Protein AF-A0A3N5FIL1-F1 (afdb_monomer)

Foldseek 3Di:
DPDDPVVVVCVVAPQFPDDPDPDPWDFQDGALFKDWWAFQDDDPFWTFTPRRDPGTAIEGNVQEPDDDDHGHIAIWHWHAQPVVRDIHTHRPQPVFWDPDQPPDDPPDDFDWDFGDQDPVGTDIDGSSTHGDDDHD

Sequence (136 aa):
MQVDEKDRKLLKHPPFAGEIVAITLEPKAAVGEFAYLQVKDVASFSAFLDWGFEKDLLVPSSQQQDRMKIGKSYVVKVCLDELTGRVYGTNRITHNCDKNPKDLSEGEKVDLLIYGITKIGIMAVNNIVDCKCPER

Secondary structure (DSSP, 8-state):
----TTHHHHTSS-SSSS-----SS--S--TT-EEEEEEEEEETTEEEE--SSSSPEEEEGGG-SS---TT-EEEEEEEEETTTTEEEEE--HHHHB-SS-TT--TT-----EEEEEETTEEEEE-TTS-BPPPP-

Nearest PDB structures (foldseek):
  5jea-assembly1_H  TM=7.375E-01  e=1.494E-02  Saccharomyces cerevisiae S288C
  5okz-assembly4_b  TM=5.576E-01  e=4.636E-03  Saccharomyces cerevisiae S288C
  5lm7-assembly2_C  TM=7.119E-01  e=2.206E-02  Escherichia coli O157:H7
  5okz-assembly1_l  TM=5.483E-01  e=6.848E-03  Saccharomyces cerevisiae S288C
  8xie-assembly1_H  TM=4.930E-01  e=3.851E-02  Thermoplasma acidophilum DSM 1728

Structure (mmCIF, N/CA/C/O backbone):
data_AF-A0A3N5FIL1-F1
#
_entry.id   AF-A0A3N5FIL1-F1
#
loop_
_atom_site.group_PDB
_atom_site.id
_atom_site.type_symbol
_atom_site.label_atom_id
_atom_site.label_alt_id
_atom_site.label_comp_id
_atom_site.label_asym_id
_atom_site.label_entity_id
_atom_site.label_seq_id
_atom_site.pdbx_PDB_ins_code
_atom_site.Cartn_x
_atom_site.Cartn_y
_atom_site.Cartn_z
_atom_site.occupancy
_atom_site.B_iso_or_equiv
_atom_site.auth_seq_id
_atom_site.auth_comp_id
_atom_site.auth_asym_id
_atom_site.auth_atom_id
_atom_site.pdbx_PDB_model_num
ATOM 1 N N . MET A 1 1 ? 5.570 32.131 -16.068 1.00 37.62 1 MET A N 1
ATOM 2 C CA . MET A 1 1 ? 4.854 30.840 -16.092 1.00 37.62 1 MET A CA 1
ATOM 3 C C . MET A 1 1 ? 3.994 30.778 -14.849 1.00 37.62 1 MET A C 1
ATOM 5 O O . MET A 1 1 ? 4.546 30.774 -13.758 1.00 37.62 1 MET A O 1
ATOM 9 N N . GLN A 1 2 ? 2.673 30.859 -15.007 1.00 32.03 2 GLN A N 1
ATOM 10 C CA . GLN A 1 2 ? 1.736 30.604 -13.914 1.00 32.03 2 GLN A CA 1
ATOM 11 C C . GLN A 1 2 ? 1.778 29.102 -13.642 1.00 32.03 2 GLN A C 1
ATOM 13 O O . GLN A 1 2 ? 1.461 28.317 -14.528 1.00 32.03 2 GLN A O 1
ATOM 18 N N . VAL A 1 3 ? 2.282 28.727 -12.471 1.00 38.16 3 VAL A N 1
ATOM 19 C CA . VAL A 1 3 ? 2.230 27.349 -11.978 1.00 38.16 3 VAL A CA 1
ATOM 20 C C . VAL A 1 3 ? 0.797 27.128 -11.506 1.00 38.16 3 VAL A C 1
ATOM 22 O O . VAL A 1 3 ? 0.306 27.906 -10.684 1.00 38.16 3 VAL A O 1
ATOM 25 N N . ASP A 1 4 ? 0.120 26.150 -12.101 1.00 37.09 4 ASP A N 1
ATOM 26 C CA . ASP A 1 4 ? -1.280 25.838 -11.826 1.00 37.09 4 ASP A CA 1
ATOM 27 C C . ASP A 1 4 ? -1.406 25.333 -10.378 1.00 37.09 4 ASP A C 1
ATOM 29 O O . ASP A 1 4 ? -0.489 24.726 -9.820 1.00 37.09 4 ASP A O 1
ATOM 33 N N . GLU A 1 5 ? -2.532 25.591 -9.721 1.00 44.38 5 GLU A N 1
ATOM 34 C CA . GLU A 1 5 ? -2.744 25.214 -8.319 1.00 44.38 5 GLU A CA 1
ATOM 35 C C . GLU A 1 5 ? -2.699 23.682 -8.124 1.00 44.38 5 GLU A C 1
ATOM 37 O O . GLU A 1 5 ? -2.366 23.195 -7.038 1.00 44.38 5 GLU A O 1
ATOM 42 N N . LYS A 1 6 ? -2.913 22.918 -9.208 1.00 44.75 6 LYS A N 1
ATOM 43 C CA . LYS A 1 6 ? -2.685 21.465 -9.286 1.00 44.75 6 LYS A CA 1
ATOM 44 C C . LYS A 1 6 ? -1.216 21.057 -9.125 1.00 44.75 6 LYS A C 1
ATOM 46 O O . LYS A 1 6 ? -0.938 20.076 -8.433 1.00 44.75 6 LYS A O 1
ATOM 51 N N . ASP A 1 7 ? -0.281 21.832 -9.667 1.00 43.22 7 ASP A N 1
ATOM 52 C CA . ASP A 1 7 ? 1.162 21.553 -9.590 1.00 43.22 7 ASP A CA 1
ATOM 53 C C . ASP A 1 7 ? 1.700 21.733 -8.161 1.00 43.22 7 ASP A C 1
ATOM 55 O O . ASP A 1 7 ? 2.728 21.170 -7.775 1.00 43.22 7 ASP A O 1
ATOM 59 N N . ARG A 1 8 ? 0.975 22.477 -7.316 1.00 41.09 8 ARG A N 1
ATOM 60 C CA . ARG A 1 8 ? 1.368 22.734 -5.925 1.00 41.09 8 ARG A CA 1
ATOM 61 C C . ARG A 1 8 ? 1.243 21.506 -5.018 1.00 41.09 8 ARG A C 1
ATOM 63 O O . ARG A 1 8 ? 1.970 21.426 -4.028 1.00 41.09 8 ARG A O 1
ATOM 70 N N . LYS A 1 9 ? 0.371 20.540 -5.341 1.00 41.03 9 LYS A N 1
ATOM 71 C CA . LYS A 1 9 ? 0.303 19.251 -4.618 1.00 41.03 9 LYS A CA 1
ATOM 72 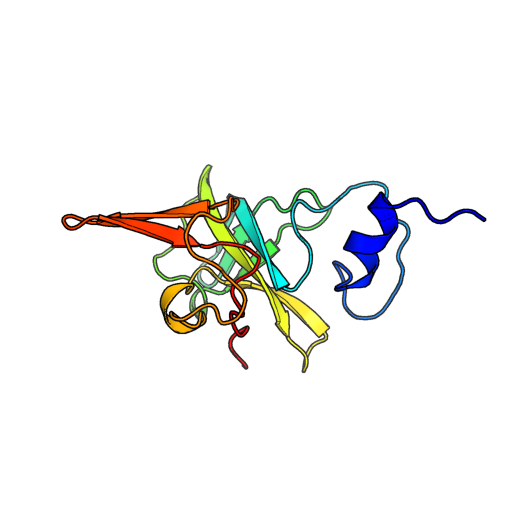C C . LYS A 1 9 ? 1.492 18.347 -4.953 1.00 41.03 9 LYS A C 1
ATOM 74 O O . LYS A 1 9 ? 2.045 17.728 -4.048 1.00 41.03 9 LYS A O 1
ATOM 79 N N . LEU A 1 10 ? 1.934 18.356 -6.211 1.00 42.41 10 LEU A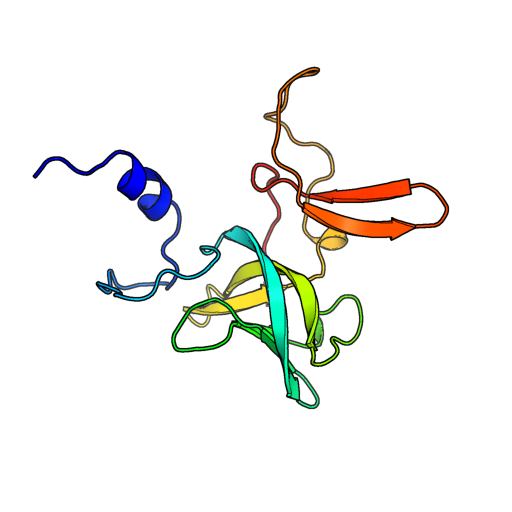 N 1
ATOM 80 C CA . LEU A 1 10 ? 3.085 17.585 -6.702 1.00 42.41 10 LEU A CA 1
ATOM 81 C C . LEU A 1 10 ? 4.422 18.030 -6.084 1.00 42.41 10 LEU A C 1
ATOM 83 O O . LEU A 1 10 ? 5.365 17.248 -6.011 1.00 42.41 10 LEU A O 1
ATOM 87 N N . LEU A 1 11 ? 4.502 19.267 -5.586 1.00 43.78 11 LEU A N 1
ATOM 88 C CA . LEU A 1 11 ? 5.727 19.838 -5.019 1.00 43.78 11 LEU A CA 1
ATOM 89 C C . LEU A 1 11 ? 6.080 19.351 -3.605 1.00 43.78 11 LEU A C 1
ATOM 91 O O . LEU A 1 11 ? 7.206 19.585 -3.169 1.00 43.78 11 LEU A O 1
ATOM 95 N N . LYS A 1 12 ? 5.166 18.705 -2.866 1.00 42.66 12 LYS A N 1
ATOM 96 C CA . LYS A 1 12 ? 5.473 18.273 -1.489 1.00 42.66 12 LYS A CA 1
ATOM 97 C C . LYS A 1 12 ? 6.302 16.992 -1.443 1.00 42.66 12 LYS A C 1
ATOM 99 O O . LYS A 1 12 ? 7.201 16.906 -0.614 1.00 42.66 12 LYS A O 1
ATOM 104 N N . HIS A 1 13 ? 6.053 16.051 -2.353 1.00 53.69 13 HIS A N 1
ATOM 105 C CA . HIS A 1 13 ? 6.819 14.814 -2.468 1.00 53.69 13 HIS A CA 1
ATOM 106 C C . HIS A 1 13 ? 6.832 14.341 -3.927 1.00 53.69 13 HIS A C 1
ATOM 108 O O . HIS A 1 13 ? 5.779 13.983 -4.454 1.00 53.69 13 HIS A O 1
ATOM 114 N N . PRO A 1 14 ? 7.987 14.327 -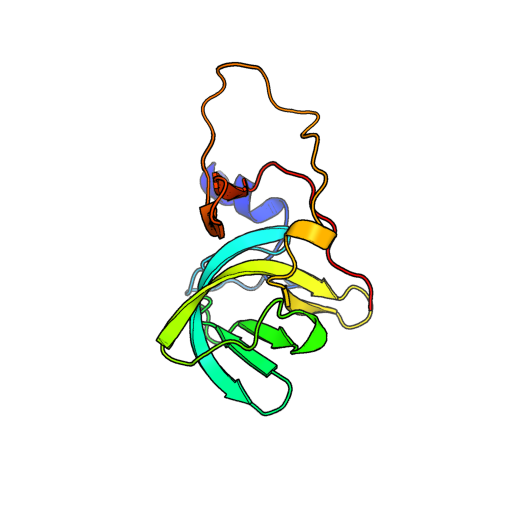4.609 1.00 56.47 14 PRO A N 1
ATOM 115 C CA . PRO A 1 14 ? 8.054 13.789 -5.958 1.00 56.47 14 PRO A CA 1
ATOM 116 C C . PRO A 1 14 ? 7.788 12.272 -5.937 1.00 56.47 14 PRO A C 1
ATOM 118 O O . PRO A 1 14 ? 8.150 11.593 -4.970 1.00 56.47 14 PRO A O 1
ATOM 121 N N . PRO A 1 15 ? 7.195 11.698 -7.002 1.00 59.19 15 PRO A N 1
ATOM 122 C CA . PRO A 1 15 ? 7.042 10.249 -7.114 1.00 59.19 15 PRO A CA 1
ATOM 123 C C . PRO A 1 15 ? 8.3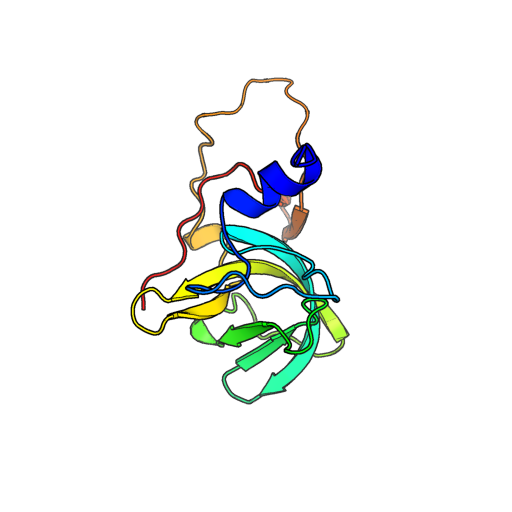93 9.520 -7.160 1.00 59.19 15 PRO A C 1
ATOM 125 O O . PRO A 1 15 ? 8.440 8.334 -6.869 1.00 59.19 15 PRO A O 1
ATOM 128 N N . PHE A 1 16 ? 9.492 10.216 -7.469 1.00 59.09 16 PHE A N 1
ATOM 129 C CA . PHE A 1 16 ? 10.856 9.688 -7.458 1.00 59.09 16 PHE A CA 1
ATOM 130 C C . PHE A 1 16 ? 11.765 10.572 -6.609 1.00 59.09 16 PHE A C 1
ATOM 132 O O . PHE A 1 16 ? 11.694 11.797 -6.684 1.00 59.09 16 PHE A O 1
ATOM 139 N N . ALA A 1 17 ? 12.661 9.967 -5.831 1.00 50.28 17 ALA A N 1
ATOM 140 C CA . ALA A 1 17 ? 13.708 10.717 -5.155 1.00 50.28 17 ALA A CA 1
ATOM 141 C C . ALA A 1 17 ? 14.777 11.151 -6.161 1.00 50.28 17 ALA A C 1
ATOM 143 O O . ALA A 1 17 ? 15.559 10.327 -6.628 1.00 50.28 17 ALA A O 1
ATOM 144 N N . GLY A 1 18 ? 14.821 12.446 -6.472 1.00 50.09 18 GLY A N 1
ATOM 145 C CA . GLY A 1 18 ? 16.049 13.085 -6.949 1.00 50.09 18 GLY A CA 1
ATOM 146 C C . GLY A 1 18 ? 16.007 13.791 -8.299 1.00 50.09 18 GLY A C 1
ATOM 147 O O . GLY A 1 18 ? 16.874 14.626 -8.520 1.00 50.09 18 GLY A O 1
ATOM 148 N N . GLU A 1 19 ? 15.024 13.571 -9.173 1.00 47.06 19 GLU A N 1
ATOM 149 C CA . GLU A 1 19 ? 14.963 14.292 -10.455 1.00 47.06 19 GLU A CA 1
ATOM 150 C C . GLU A 1 19 ? 13.527 14.666 -10.836 1.00 47.06 19 GLU A C 1
ATOM 152 O O . GLU A 1 19 ? 12.600 13.862 -10.725 1.00 47.06 19 GLU A O 1
ATOM 157 N N . ILE A 1 20 ? 13.344 15.909 -11.298 1.00 50.38 20 ILE A N 1
ATOM 158 C CA . ILE A 1 20 ? 12.096 16.368 -11.915 1.00 50.38 20 ILE A CA 1
ATOM 159 C C . ILE A 1 20 ? 12.049 15.748 -13.310 1.00 50.38 20 ILE A C 1
ATOM 161 O O . ILE A 1 20 ? 12.524 16.326 -14.286 1.00 50.38 20 ILE A O 1
ATOM 165 N N . VAL A 1 21 ? 11.515 14.537 -13.399 1.00 55.84 21 VAL A N 1
ATOM 166 C CA . VAL A 1 21 ? 11.245 13.895 -14.683 1.00 55.84 21 VAL A CA 1
ATOM 167 C C . VAL A 1 21 ? 9.884 14.393 -15.158 1.00 55.84 21 VAL A C 1
ATOM 169 O O . VAL A 1 21 ? 8.899 14.283 -14.433 1.00 55.84 21 VAL A O 1
ATOM 172 N N . ALA A 1 22 ? 9.813 14.968 -16.359 1.00 47.81 22 ALA A N 1
ATOM 173 C CA . ALA A 1 22 ? 8.533 15.248 -17.002 1.00 47.81 22 ALA A CA 1
ATOM 174 C C . ALA A 1 22 ? 7.916 13.908 -17.415 1.00 47.81 22 ALA A C 1
ATOM 176 O O . ALA A 1 22 ? 8.472 13.217 -18.270 1.00 47.81 22 ALA A O 1
ATOM 177 N N . ILE A 1 23 ? 6.813 13.513 -16.780 1.00 53.31 23 ILE A N 1
ATOM 178 C CA . ILE A 1 23 ? 6.206 12.200 -17.003 1.00 53.31 23 ILE A CA 1
ATOM 179 C C . ILE A 1 23 ? 4.839 12.357 -17.650 1.00 53.31 23 ILE A C 1
ATOM 181 O O . ILE A 1 23 ? 3.999 13.105 -17.164 1.00 53.31 23 ILE A O 1
ATOM 185 N N . THR A 1 24 ? 4.606 11.619 -18.733 1.00 56.81 24 THR A N 1
ATOM 186 C CA . THR A 1 24 ? 3.312 11.583 -19.430 1.00 56.81 24 THR A CA 1
ATOM 187 C C . THR A 1 24 ? 2.269 10.740 -18.686 1.00 56.81 24 THR A C 1
ATOM 189 O O . THR A 1 24 ? 1.076 10.880 -18.935 1.00 56.81 24 THR A O 1
ATOM 192 N N . LEU A 1 25 ? 2.711 9.841 -17.798 1.00 64.06 25 LEU A N 1
ATOM 193 C CA . LEU A 1 25 ? 1.858 8.955 -17.007 1.00 64.06 25 LEU A CA 1
ATOM 194 C C . LEU A 1 25 ? 1.883 9.392 -15.541 1.00 64.06 25 LEU A C 1
ATOM 196 O O . LEU A 1 25 ? 2.942 9.420 -14.914 1.00 64.06 25 LEU A O 1
ATOM 200 N N . GLU A 1 26 ? 0.715 9.726 -14.999 1.00 69.94 26 GLU A N 1
ATOM 201 C CA . GLU A 1 26 ? 0.577 10.157 -13.609 1.00 69.94 26 GLU A CA 1
ATOM 202 C C . GLU A 1 26 ? 0.459 8.935 -12.681 1.00 69.94 26 GLU A C 1
ATOM 204 O O . GLU A 1 26 ? -0.491 8.153 -12.812 1.00 69.94 26 GLU A O 1
ATOM 209 N N . PRO A 1 27 ? 1.394 8.743 -11.730 1.00 79.75 27 PRO A N 1
ATOM 210 C CA . PRO A 1 27 ? 1.247 7.702 -10.727 1.00 79.75 27 PRO A CA 1
ATOM 211 C C . PRO A 1 27 ? 0.026 7.987 -9.847 1.00 79.75 27 PRO A C 1
ATOM 213 O O . PRO A 1 27 ? -0.283 9.131 -9.520 1.00 79.75 27 PRO A O 1
ATOM 216 N N . LYS A 1 28 ? -0.646 6.928 -9.396 1.00 84.75 28 LYS A N 1
ATOM 217 C CA . LYS A 1 28 ? -1.868 7.021 -8.576 1.00 84.75 28 LYS A CA 1
ATOM 218 C C . LYS A 1 28 ? -1.634 7.582 -7.164 1.00 84.75 28 LYS A C 1
ATOM 220 O O . LYS A 1 28 ? -2.607 7.850 -6.469 1.00 84.75 28 LYS A O 1
ATOM 225 N N . ALA A 1 29 ? -0.377 7.691 -6.727 1.00 87.00 29 ALA A N 1
ATOM 226 C CA . ALA A 1 29 ? 0.027 8.312 -5.462 1.00 87.00 29 ALA A CA 1
ATOM 227 C C . ALA A 1 29 ? 1.503 8.717 -5.481 1.00 87.00 29 ALA A C 1
ATOM 229 O O . ALA A 1 29 ? 2.325 8.026 -6.089 1.00 87.00 29 ALA A O 1
ATOM 230 N N . ALA A 1 30 ? 1.837 9.784 -4.762 1.00 86.75 30 ALA A N 1
ATOM 231 C CA . ALA A 1 30 ? 3.204 10.221 -4.503 1.00 86.75 30 ALA A CA 1
ATOM 232 C C . ALA A 1 30 ? 3.795 9.586 -3.231 1.00 86.75 30 ALA A C 1
ATOM 234 O O . ALA A 1 30 ? 3.086 8.987 -2.421 1.00 86.75 30 ALA A O 1
ATOM 235 N N . VAL A 1 31 ? 5.111 9.734 -3.033 1.00 87.00 31 VAL A N 1
ATOM 236 C CA . VAL A 1 31 ? 5.776 9.343 -1.778 1.00 87.00 31 VAL A CA 1
ATOM 237 C C . VAL A 1 31 ? 5.097 10.044 -0.596 1.00 87.00 31 VAL A C 1
ATOM 239 O O . VAL A 1 31 ? 4.829 11.238 -0.638 1.00 87.00 31 VAL A O 1
ATOM 242 N N . GLY A 1 32 ? 4.812 9.298 0.468 1.00 85.81 32 GLY A N 1
ATOM 243 C CA . GLY A 1 32 ? 4.103 9.796 1.646 1.00 85.81 32 GLY A CA 1
ATOM 244 C C . GLY A 1 32 ? 2.581 9.642 1.579 1.00 85.81 32 GLY A C 1
ATOM 245 O O . GLY A 1 32 ? 1.938 9.716 2.628 1.00 85.81 32 GLY A O 1
ATOM 246 N N . GLU A 1 33 ? 2.008 9.343 0.412 1.00 87.06 33 GLU A N 1
ATOM 247 C CA . GLU A 1 33 ? 0.564 9.167 0.233 1.00 87.06 33 GLU A CA 1
ATOM 248 C C . GLU A 1 33 ? 0.139 7.694 0.285 1.00 87.06 33 GLU A C 1
ATOM 250 O O . GLU A 1 33 ? 0.924 6.772 0.030 1.00 87.06 33 GLU A O 1
ATOM 255 N N . PHE A 1 34 ? -1.136 7.468 0.607 1.00 90.50 34 PHE A N 1
ATOM 256 C CA . PHE A 1 34 ? -1.783 6.170 0.472 1.00 90.50 34 PHE A CA 1
ATOM 257 C C . PHE A 1 34 ? -2.507 6.048 -0.868 1.00 90.50 34 PHE A C 1
ATOM 259 O O . PHE A 1 34 ? -3.161 6.984 -1.327 1.00 90.50 34 PHE A O 1
ATOM 266 N N . ALA A 1 35 ? -2.472 4.850 -1.449 1.00 90.81 35 ALA A N 1
ATOM 267 C CA . ALA A 1 35 ? -3.280 4.496 -2.608 1.00 90.81 35 ALA A CA 1
ATOM 268 C C . ALA A 1 35 ? -3.885 3.102 -2.489 1.00 90.81 35 ALA A C 1
ATOM 270 O O . ALA A 1 35 ? -3.306 2.193 -1.895 1.00 90.81 35 ALA A O 1
ATOM 271 N N . TYR A 1 36 ? -5.047 2.930 -3.118 1.00 92.81 36 TYR A N 1
ATOM 272 C CA . TYR A 1 36 ? -5.676 1.632 -3.323 1.00 92.81 36 TYR A CA 1
ATOM 273 C C . TYR A 1 36 ? -5.233 1.054 -4.667 1.00 92.81 36 TYR A C 1
ATOM 275 O O . TYR A 1 36 ? -5.697 1.488 -5.723 1.00 92.81 36 TYR A O 1
ATOM 283 N N . LEU A 1 37 ? -4.309 0.094 -4.635 1.00 94.62 37 LEU A N 1
ATOM 284 C CA . LEU A 1 37 ? -3.654 -0.429 -5.835 1.00 94.62 37 LEU A CA 1
ATOM 285 C C . LEU A 1 37 ? -3.910 -1.929 -5.994 1.00 94.62 37 LEU A C 1
ATOM 287 O O . LEU A 1 37 ? -3.907 -2.677 -5.014 1.00 94.62 37 LEU A O 1
ATOM 291 N N . GLN A 1 38 ? -4.106 -2.367 -7.238 1.00 96.06 38 GLN A N 1
ATOM 292 C CA . GLN A 1 38 ? -4.288 -3.776 -7.585 1.00 96.06 38 GLN A CA 1
ATOM 293 C C . GLN A 1 38 ? -2.940 -4.483 -7.711 1.00 96.06 38 GLN A C 1
ATOM 295 O O . GLN A 1 38 ? -2.020 -3.954 -8.323 1.00 96.06 38 GLN A O 1
ATOM 300 N N . VAL A 1 39 ? -2.824 -5.698 -7.187 1.00 97.12 39 VAL A N 1
ATOM 301 C CA . VAL A 1 39 ? -1.646 -6.553 -7.366 1.00 97.12 39 VAL A CA 1
ATOM 302 C C . VAL A 1 39 ? -1.659 -7.135 -8.777 1.00 97.12 39 VAL A C 1
ATOM 304 O O . VAL A 1 39 ? -2.548 -7.923 -9.110 1.00 97.12 39 VAL A O 1
ATOM 307 N N . LYS A 1 40 ? -0.664 -6.776 -9.586 1.00 96.38 40 LYS A N 1
ATOM 308 C CA . LYS A 1 40 ? -0.451 -7.327 -10.930 1.00 96.38 40 LYS A CA 1
ATOM 309 C C . LYS A 1 40 ? 0.356 -8.614 -10.902 1.00 96.38 40 LYS A C 1
ATOM 311 O O . LYS A 1 40 ? 0.044 -9.532 -11.650 1.00 96.38 40 LYS A O 1
ATOM 316 N N . ASP A 1 41 ? 1.344 -8.689 -10.014 1.00 96.12 41 ASP A N 1
ATOM 317 C CA . ASP A 1 41 ? 2.226 -9.848 -9.918 1.00 96.12 41 ASP A CA 1
ATOM 318 C C . ASP A 1 41 ? 2.697 -10.102 -8.479 1.00 96.12 41 ASP A C 1
ATOM 320 O O . ASP A 1 41 ? 2.715 -9.199 -7.634 1.00 96.12 41 ASP A O 1
ATOM 324 N N . VAL A 1 42 ? 3.069 -11.346 -8.181 1.00 96.25 42 VAL A N 1
ATOM 325 C CA . VAL A 1 42 ? 3.652 -11.748 -6.896 1.00 96.25 42 VAL A CA 1
ATOM 326 C C . VAL A 1 42 ? 4.863 -12.649 -7.105 1.00 96.25 42 VAL A C 1
ATOM 328 O O . VAL A 1 42 ? 4.837 -13.607 -7.869 1.00 96.25 42 VAL A O 1
ATOM 331 N N . ALA A 1 43 ? 5.912 -12.384 -6.337 1.00 94.19 43 ALA A N 1
ATOM 332 C CA . ALA A 1 43 ? 7.102 -13.216 -6.238 1.00 94.19 43 ALA A CA 1
ATOM 333 C C . ALA A 1 43 ? 7.265 -13.746 -4.804 1.00 94.19 43 ALA A C 1
ATOM 335 O O . ALA A 1 43 ? 6.592 -13.306 -3.868 1.00 94.19 43 ALA A O 1
ATOM 336 N N . SER A 1 44 ? 8.210 -14.664 -4.589 1.00 88.19 44 SER A N 1
ATOM 337 C CA . SER A 1 44 ? 8.430 -15.322 -3.288 1.00 88.19 44 SER A CA 1
ATOM 338 C C . SER A 1 44 ? 8.587 -14.346 -2.108 1.00 88.19 44 SER A C 1
ATOM 340 O O . SER A 1 44 ? 8.107 -14.611 -1.000 1.00 88.19 44 SER A O 1
ATOM 342 N N . PHE A 1 45 ? 9.197 -13.180 -2.339 1.00 89.44 45 PHE A N 1
ATOM 343 C CA . PHE A 1 45 ? 9.477 -12.172 -1.306 1.00 89.44 45 PHE A CA 1
ATOM 344 C C . PHE A 1 45 ? 8.902 -10.783 -1.614 1.00 89.44 45 PHE A C 1
ATOM 346 O O . PHE A 1 45 ? 9.226 -9.825 -0.914 1.00 89.44 45 PHE A O 1
ATOM 353 N N . SER A 1 46 ? 8.033 -10.665 -2.622 1.00 92.69 46 SER A N 1
ATOM 354 C CA . SER A 1 46 ? 7.578 -9.367 -3.132 1.00 92.69 46 SER A CA 1
ATOM 355 C C . SER A 1 46 ? 6.191 -9.449 -3.762 1.00 92.69 46 SER A C 1
ATOM 357 O O . SER A 1 46 ? 5.781 -10.502 -4.236 1.00 92.69 46 SER A O 1
ATOM 359 N N . ALA A 1 47 ? 5.484 -8.328 -3.814 1.00 96.12 47 ALA A N 1
ATOM 360 C CA . ALA A 1 47 ? 4.324 -8.130 -4.677 1.00 96.12 47 ALA A CA 1
ATOM 361 C C . ALA A 1 47 ? 4.524 -6.859 -5.505 1.00 96.12 47 ALA A C 1
ATOM 363 O O . ALA A 1 47 ? 5.205 -5.939 -5.054 1.00 96.12 47 ALA A O 1
ATOM 364 N N . PHE A 1 48 ? 3.941 -6.820 -6.695 1.00 96.19 48 PHE A N 1
ATOM 365 C CA . PHE A 1 48 ? 4.018 -5.696 -7.622 1.00 96.19 48 PHE A CA 1
ATOM 366 C C . PHE A 1 48 ? 2.609 -5.172 -7.875 1.00 96.19 48 PHE A C 1
ATOM 368 O O . PHE A 1 48 ? 1.721 -5.924 -8.288 1.00 96.19 48 PHE A O 1
ATOM 375 N N . LEU A 1 49 ? 2.382 -3.903 -7.540 1.00 96.06 49 LEU A N 1
ATOM 376 C CA . LEU A 1 49 ? 1.065 -3.274 -7.572 1.00 96.06 49 LEU A CA 1
ATOM 377 C C . LEU A 1 49 ? 0.994 -2.240 -8.693 1.00 96.06 49 LEU A C 1
ATOM 379 O O . LEU A 1 49 ? 1.934 -1.481 -8.914 1.00 96.06 49 LEU A O 1
ATOM 383 N N . ASP A 1 50 ? -0.153 -2.185 -9.361 1.00 94.38 50 ASP A N 1
ATOM 384 C CA . ASP A 1 50 ? -0.424 -1.263 -10.454 1.00 94.38 50 ASP A CA 1
ATOM 385 C C . ASP A 1 50 ? -0.483 0.189 -9.976 1.00 94.38 50 ASP A C 1
ATOM 387 O O . ASP A 1 50 ? -1.545 0.702 -9.603 1.00 94.38 50 ASP A O 1
ATOM 391 N N . TRP A 1 51 ? 0.663 0.854 -10.032 1.00 89.94 51 TRP A N 1
ATOM 392 C CA . TRP A 1 51 ? 0.845 2.226 -9.573 1.00 89.94 51 TRP A CA 1
ATOM 393 C C . TRP A 1 51 ? 0.401 3.275 -10.599 1.00 89.94 51 TRP A C 1
ATOM 395 O O . TRP A 1 51 ? 0.424 4.463 -10.298 1.00 89.94 51 TRP A O 1
ATOM 405 N N . GLY A 1 52 ? -0.040 2.867 -11.795 1.00 83.12 52 GLY A N 1
ATOM 406 C CA . GLY A 1 52 ? -0.350 3.799 -12.889 1.00 83.12 52 GLY A CA 1
ATOM 407 C C . GLY A 1 52 ? 0.895 4.389 -13.557 1.00 83.12 52 GLY A C 1
ATOM 408 O O . GLY A 1 52 ? 0.795 5.356 -14.302 1.00 83.12 52 GLY A O 1
ATOM 409 N N . PHE A 1 53 ? 2.060 3.798 -13.296 1.00 76.56 53 PHE A N 1
ATOM 410 C CA . PHE A 1 53 ? 3.341 4.198 -13.857 1.00 76.56 53 PHE A CA 1
ATOM 411 C C . PHE A 1 53 ? 3.914 3.098 -14.757 1.00 76.56 53 PHE A C 1
ATOM 413 O O . PHE A 1 53 ? 3.431 1.967 -14.741 1.00 76.56 53 PHE A O 1
ATOM 420 N N . GLU A 1 54 ? 4.968 3.407 -15.517 1.00 74.38 54 GLU A N 1
ATOM 421 C CA . GLU A 1 54 ? 5.667 2.416 -16.355 1.00 74.38 54 GLU A CA 1
ATOM 422 C C . GLU A 1 54 ? 6.189 1.228 -15.528 1.00 74.38 54 GLU A C 1
ATOM 424 O O . GLU A 1 54 ? 6.239 0.095 -16.004 1.00 74.38 54 GLU A O 1
ATOM 429 N N . LYS A 1 55 ? 6.539 1.485 -14.263 1.00 83.06 55 LYS A N 1
ATOM 430 C CA . LYS A 1 55 ? 6.960 0.469 -13.299 1.00 83.06 55 LYS A CA 1
ATOM 431 C C . LYS A 1 55 ? 5.904 0.293 -12.217 1.00 83.06 55 LYS A C 1
ATOM 433 O O . LYS A 1 55 ? 5.444 1.265 -11.621 1.00 83.06 55 LYS A O 1
ATOM 438 N N . ASP A 1 56 ? 5.582 -0.962 -11.932 1.00 91.38 56 ASP A N 1
ATOM 439 C CA . ASP A 1 56 ? 4.709 -1.320 -10.820 1.00 91.38 56 ASP A CA 1
ATOM 440 C C . ASP A 1 56 ? 5.396 -1.048 -9.469 1.00 91.38 56 ASP A C 1
ATOM 442 O O . ASP A 1 56 ? 6.617 -1.171 -9.321 1.00 91.38 56 ASP A O 1
ATOM 446 N N . LEU A 1 57 ? 4.601 -0.697 -8.457 1.00 93.56 57 LEU A N 1
ATOM 447 C CA . LEU A 1 57 ? 5.083 -0.430 -7.107 1.00 93.56 57 LEU A CA 1
ATOM 448 C C . LEU A 1 57 ? 5.447 -1.742 -6.409 1.00 93.56 57 LEU A C 1
ATOM 450 O O . LEU A 1 57 ? 4.596 -2.605 -6.185 1.00 93.56 57 LEU A O 1
ATOM 454 N N . LEU A 1 58 ? 6.711 -1.865 -6.012 1.00 94.75 58 LEU A N 1
ATOM 455 C CA . LEU A 1 58 ? 7.213 -3.006 -5.256 1.00 94.75 58 LEU A CA 1
ATOM 456 C C . LEU A 1 58 ? 6.765 -2.934 -3.792 1.00 94.75 58 LEU A C 1
ATOM 458 O O . LEU A 1 58 ? 7.096 -1.988 -3.083 1.00 94.75 58 LEU A O 1
ATOM 462 N N . VAL A 1 59 ? 6.120 -3.988 -3.300 1.00 95.19 59 VAL A N 1
ATOM 463 C CA . VAL A 1 59 ? 5.798 -4.192 -1.882 1.00 95.19 59 VAL A CA 1
ATOM 464 C C . VAL A 1 59 ? 6.556 -5.421 -1.366 1.00 95.19 59 VAL A C 1
ATOM 466 O O . VAL A 1 59 ? 6.142 -6.558 -1.629 1.00 95.19 59 VAL A O 1
ATOM 469 N N . PRO A 1 60 ? 7.656 -5.238 -0.613 1.00 94.75 60 PRO A N 1
ATOM 470 C CA . PRO A 1 60 ? 8.402 -6.342 -0.014 1.00 94.75 60 PRO A CA 1
ATOM 471 C C . PRO A 1 60 ? 7.541 -7.163 0.949 1.00 94.75 60 PRO A C 1
ATOM 473 O O . PRO A 1 60 ? 6.695 -6.613 1.649 1.00 94.75 60 PRO A O 1
ATOM 476 N N . SER A 1 61 ? 7.799 -8.463 1.081 1.00 92.75 61 SER A N 1
ATOM 477 C CA . SER A 1 61 ? 7.039 -9.333 1.991 1.00 92.75 61 SER A CA 1
ATOM 478 C C . SER A 1 61 ? 7.115 -8.890 3.454 1.00 92.75 61 SER A C 1
ATOM 480 O O . SER A 1 61 ? 6.152 -9.066 4.193 1.00 92.75 61 SER A O 1
ATOM 482 N N . SER A 1 62 ? 8.227 -8.274 3.871 1.00 91.62 62 SER A N 1
ATOM 483 C CA . SER A 1 62 ? 8.375 -7.683 5.210 1.00 91.62 62 SER A CA 1
ATOM 484 C C . SER A 1 62 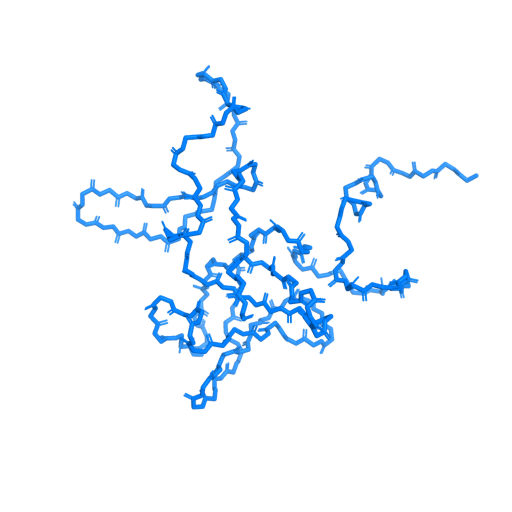? 7.482 -6.463 5.444 1.00 91.62 62 SER A C 1
ATOM 486 O O . SER A 1 62 ? 7.283 -6.074 6.587 1.00 91.62 62 SER A O 1
ATOM 488 N N . GLN A 1 63 ? 6.931 -5.880 4.380 1.00 92.31 63 GLN A N 1
ATOM 489 C CA . GLN A 1 63 ? 6.038 -4.722 4.394 1.00 92.31 63 GLN A CA 1
ATOM 490 C C . GLN A 1 63 ? 4.583 -5.098 4.083 1.00 92.31 63 GLN A C 1
ATOM 492 O O . GLN A 1 63 ? 3.701 -4.243 4.008 1.00 92.31 63 GLN A O 1
ATOM 497 N N . GLN A 1 64 ? 4.305 -6.392 3.934 1.00 92.56 64 GLN A N 1
ATOM 498 C CA . GLN A 1 64 ? 2.956 -6.921 3.808 1.00 92.56 64 GLN A CA 1
ATOM 499 C C . GLN A 1 64 ? 2.434 -7.275 5.207 1.00 92.56 64 GLN A C 1
ATOM 501 O O . GLN A 1 64 ? 3.141 -7.901 6.004 1.00 92.56 64 GLN A O 1
ATOM 506 N N . GLN A 1 65 ? 1.211 -6.840 5.528 1.00 89.38 65 GLN A N 1
ATOM 507 C CA . GLN A 1 65 ? 0.505 -7.316 6.722 1.00 89.38 65 GLN A CA 1
ATOM 508 C C . GLN A 1 65 ? 0.123 -8.789 6.535 1.00 89.38 65 GLN A C 1
ATOM 510 O O . GLN A 1 65 ? 0.488 -9.635 7.342 1.00 89.38 65 GLN A O 1
ATOM 515 N N . ASP A 1 66 ? -0.508 -9.084 5.399 1.00 88.56 66 ASP A N 1
ATOM 516 C CA . ASP A 1 66 ? -0.833 -10.424 4.925 1.00 88.56 66 ASP A CA 1
ATOM 517 C C . ASP A 1 66 ? -0.264 -10.618 3.522 1.00 88.56 66 ASP A C 1
ATOM 519 O O . ASP A 1 66 ? -0.153 -9.655 2.757 1.00 88.56 66 ASP A O 1
ATOM 523 N N . ARG A 1 67 ? 0.052 -11.867 3.152 1.00 92.25 67 ARG A N 1
ATOM 524 C CA . ARG A 1 67 ? 0.531 -12.180 1.798 1.00 92.25 67 ARG A CA 1
ATOM 525 C C . ARG A 1 67 ? -0.465 -11.678 0.752 1.00 92.25 67 ARG A C 1
ATOM 527 O O . ARG A 1 67 ? -1.628 -12.094 0.720 1.00 92.25 67 ARG A O 1
ATOM 534 N N . MET A 1 68 ? 0.022 -10.789 -0.106 1.00 94.94 68 MET A N 1
ATOM 535 C CA . MET A 1 68 ? -0.750 -10.214 -1.198 1.00 94.94 68 MET A CA 1
ATOM 536 C C . MET A 1 68 ? -1.062 -11.267 -2.264 1.00 94.94 68 MET A C 1
ATOM 538 O O . MET A 1 68 ? -0.302 -12.214 -2.465 1.00 94.94 68 MET A O 1
ATOM 542 N N . LYS A 1 69 ? -2.207 -11.114 -2.933 1.00 95.62 69 LYS A N 1
ATOM 543 C CA . LYS A 1 69 ? -2.692 -12.046 -3.959 1.00 95.62 69 LYS A CA 1
ATOM 544 C C . LYS A 1 69 ? -2.934 -11.299 -5.263 1.00 95.62 69 LYS A C 1
ATOM 546 O O . LYS A 1 69 ? -3.562 -10.243 -5.230 1.00 95.62 69 LYS A O 1
ATOM 551 N N . ILE A 1 70 ? -2.488 -11.877 -6.380 1.00 97.00 70 ILE A N 1
ATOM 552 C CA . ILE A 1 70 ? -2.724 -11.345 -7.731 1.00 97.00 70 ILE A CA 1
ATOM 553 C C . ILE A 1 70 ? -4.217 -11.047 -7.930 1.00 97.00 70 ILE A C 1
ATOM 555 O O . ILE A 1 70 ? -5.080 -11.808 -7.483 1.00 97.00 70 ILE A O 1
ATOM 559 N N . GLY A 1 71 ? -4.515 -9.915 -8.566 1.00 94.94 71 GLY A N 1
ATOM 560 C CA . GLY A 1 71 ? -5.865 -9.454 -8.889 1.00 94.94 71 GLY A CA 1
ATOM 561 C C . GLY A 1 71 ? -6.614 -8.795 -7.729 1.00 94.94 71 GLY A C 1
ATOM 562 O O . GLY A 1 71 ? -7.602 -8.101 -7.970 1.00 94.94 71 GLY A O 1
ATOM 563 N N . LYS A 1 72 ? -6.151 -8.954 -6.481 1.00 95.06 72 LYS A N 1
ATOM 564 C CA . LYS A 1 72 ? -6.705 -8.235 -5.327 1.00 95.06 72 LYS A CA 1
ATOM 565 C C . LYS A 1 72 ? -6.092 -6.849 -5.202 1.00 95.06 72 LYS A C 1
ATOM 567 O O . LYS A 1 72 ? -4.950 -6.637 -5.595 1.00 95.06 72 LYS A O 1
ATOM 572 N N . SER A 1 73 ? -6.837 -5.941 -4.586 1.00 93.75 73 SER A N 1
ATOM 573 C CA . SER A 1 73 ? -6.385 -4.579 -4.328 1.00 93.75 73 SER A CA 1
ATOM 574 C C . SER A 1 73 ? -6.233 -4.319 -2.837 1.00 93.75 73 SER A C 1
ATOM 576 O O . SER A 1 73 ? -7.012 -4.822 -2.023 1.00 93.75 73 SER A O 1
ATOM 578 N N . TYR A 1 74 ? -5.213 -3.543 -2.491 1.00 94.44 74 TYR A N 1
ATOM 579 C CA . TYR A 1 74 ? -4.832 -3.238 -1.118 1.00 94.44 74 TYR A CA 1
ATOM 580 C C . TYR A 1 74 ? -4.546 -1.747 -0.989 1.00 94.44 74 TYR A C 1
ATOM 582 O O . TYR A 1 74 ? -4.054 -1.122 -1.929 1.00 94.44 74 TYR A O 1
ATOM 590 N N . VAL A 1 75 ? -4.839 -1.189 0.184 1.00 93.06 75 VAL A N 1
ATOM 591 C CA . VAL A 1 75 ? -4.361 0.148 0.539 1.00 93.06 75 VAL A CA 1
ATOM 592 C C . VAL A 1 75 ? -2.890 0.029 0.919 1.00 93.06 75 VAL A C 1
ATOM 594 O O . VAL A 1 75 ? -2.530 -0.790 1.760 1.00 93.06 75 VAL A O 1
ATOM 597 N N . VAL A 1 76 ? -2.035 0.819 0.285 1.00 93.38 76 VAL A N 1
ATOM 598 C CA . VAL A 1 76 ? -0.597 0.852 0.558 1.00 93.38 76 VAL A CA 1
ATOM 599 C C . VAL A 1 76 ? -0.127 2.285 0.711 1.00 93.38 76 VAL A C 1
ATOM 601 O O . VAL A 1 76 ? -0.616 3.165 0.007 1.00 93.38 76 VAL A O 1
ATOM 604 N N . LYS A 1 77 ? 0.834 2.515 1.607 1.00 91.94 77 LYS A N 1
ATOM 605 C CA . LYS A 1 77 ? 1.585 3.768 1.665 1.00 91.94 77 LYS A CA 1
ATOM 606 C C . LYS A 1 77 ? 2.771 3.687 0.718 1.00 91.94 77 LYS A C 1
ATOM 608 O O . LYS A 1 77 ? 3.516 2.707 0.783 1.00 91.94 77 LYS A O 1
ATOM 613 N N . VAL A 1 78 ? 2.955 4.698 -0.123 1.00 91.06 78 VAL A N 1
ATOM 614 C CA . VAL A 1 78 ? 4.161 4.850 -0.940 1.00 91.06 78 VAL A CA 1
ATOM 615 C C . VAL A 1 78 ? 5.252 5.460 -0.067 1.00 91.06 78 VAL A C 1
ATOM 617 O O . VAL A 1 78 ? 5.065 6.504 0.553 1.00 91.06 78 VAL A O 1
ATOM 620 N N . CYS A 1 79 ? 6.392 4.796 -0.005 1.00 90.69 79 CYS A N 1
ATOM 621 C CA . CYS A 1 79 ? 7.511 5.145 0.849 1.00 90.69 79 CYS A CA 1
ATOM 622 C C . CYS A 1 79 ? 8.792 5.266 0.040 1.00 90.69 79 CYS A C 1
ATOM 624 O O . CYS A 1 79 ? 8.972 4.589 -0.973 1.00 90.69 79 CYS A O 1
ATOM 626 N N . LEU A 1 80 ? 9.690 6.115 0.526 1.00 88.12 80 LEU A N 1
ATOM 627 C CA . LEU A 1 80 ? 11.042 6.242 0.018 1.00 88.12 80 LEU A CA 1
ATOM 628 C C . LEU A 1 80 ? 12.001 5.603 1.016 1.00 88.12 80 LEU A C 1
ATOM 630 O O . LEU A 1 80 ? 11.972 5.911 2.204 1.00 88.12 80 LEU A O 1
ATOM 634 N N . ASP A 1 81 ? 12.838 4.702 0.528 1.00 87.00 81 ASP A N 1
ATOM 635 C CA . ASP A 1 81 ? 14.020 4.256 1.247 1.00 87.00 81 ASP A CA 1
ATOM 636 C C . ASP A 1 81 ? 15.113 5.319 1.068 1.00 87.00 81 ASP A C 1
ATOM 638 O O . ASP A 1 81 ? 15.677 5.448 -0.020 1.00 87.00 81 ASP A O 1
ATOM 642 N N . GLU A 1 82 ? 15.380 6.106 2.112 1.00 82.19 82 GLU A N 1
ATOM 643 C CA . GLU A 1 82 ? 16.350 7.210 2.065 1.00 82.19 82 GLU A CA 1
ATOM 644 C C . GLU A 1 82 ? 17.792 6.735 1.838 1.00 82.19 82 GLU A C 1
ATOM 646 O O . GLU A 1 82 ? 18.596 7.474 1.274 1.00 82.19 82 GLU A O 1
ATOM 651 N N . LEU A 1 83 ? 18.122 5.494 2.215 1.00 83.62 83 LEU A N 1
ATOM 652 C CA . LEU A 1 83 ? 19.464 4.938 2.030 1.00 83.62 83 LEU A CA 1
ATOM 653 C C . LEU A 1 83 ? 19.716 4.547 0.573 1.00 83.62 83 LEU A C 1
ATOM 655 O O . LEU A 1 83 ? 20.825 4.710 0.065 1.00 83.62 83 LEU A O 1
ATOM 659 N N . THR A 1 84 ? 18.701 3.994 -0.097 1.00 84.44 84 THR A N 1
ATOM 660 C CA . THR A 1 84 ? 18.843 3.463 -1.464 1.00 84.44 84 THR A CA 1
ATOM 661 C C . THR A 1 84 ? 18.223 4.345 -2.547 1.00 84.44 84 THR A C 1
ATOM 663 O O . THR A 1 84 ? 18.436 4.083 -3.732 1.00 84.44 84 THR A O 1
ATOM 666 N N . GLY A 1 85 ? 17.437 5.355 -2.170 1.00 82.75 85 GLY A N 1
ATOM 667 C CA . GLY A 1 85 ? 16.657 6.197 -3.081 1.00 82.75 85 GLY A CA 1
ATOM 668 C C . GLY A 1 85 ? 15.492 5.465 -3.758 1.00 82.75 85 GLY A C 1
ATOM 669 O O . GLY A 1 85 ? 14.921 5.968 -4.726 1.00 82.75 85 GLY A O 1
ATOM 670 N N . ARG A 1 86 ? 15.143 4.252 -3.306 1.00 85.94 86 ARG A N 1
ATOM 671 C CA . ARG A 1 86 ? 14.127 3.410 -3.955 1.00 85.94 86 ARG A CA 1
ATOM 672 C C . ARG A 1 86 ? 12.744 3.643 -3.374 1.00 85.94 86 ARG A C 1
ATOM 674 O O . ARG A 1 86 ? 12.555 3.658 -2.161 1.00 85.94 86 ARG A O 1
ATOM 681 N N . VAL A 1 87 ? 11.760 3.721 -4.262 1.00 90.19 87 VAL A N 1
ATOM 682 C CA . VAL A 1 87 ? 10.347 3.801 -3.889 1.00 90.19 87 VAL A CA 1
ATOM 683 C C . VAL A 1 87 ? 9.788 2.396 -3.689 1.00 90.19 87 VAL A C 1
ATOM 685 O O . VAL A 1 87 ? 10.008 1.501 -4.509 1.00 90.19 87 VAL A O 1
ATOM 688 N N . TYR A 1 88 ? 9.070 2.196 -2.590 1.00 93.19 88 TYR A N 1
ATOM 689 C CA . TYR A 1 88 ? 8.427 0.933 -2.247 1.00 93.19 88 TYR A CA 1
ATOM 690 C C . TYR A 1 88 ? 7.082 1.180 -1.559 1.00 93.19 88 TYR A C 1
ATOM 692 O O . TYR A 1 88 ? 6.820 2.264 -1.048 1.00 93.19 88 TYR A O 1
ATOM 700 N N . GLY A 1 89 ? 6.211 0.177 -1.543 1.00 93.56 89 GLY A N 1
ATOM 701 C CA . GLY A 1 89 ? 4.937 0.238 -0.836 1.00 93.56 89 GLY A CA 1
ATOM 702 C C . GLY A 1 89 ? 4.957 -0.533 0.484 1.00 93.56 89 GLY A C 1
ATOM 703 O O . GLY A 1 89 ? 5.651 -1.545 0.619 1.00 93.56 89 GLY A O 1
ATOM 704 N N . THR A 1 90 ? 4.140 -0.103 1.443 1.00 93.06 90 THR A N 1
ATOM 705 C CA . THR A 1 90 ? 3.844 -0.862 2.668 1.00 93.06 90 THR A CA 1
ATOM 706 C C . THR A 1 90 ? 2.346 -0.923 2.952 1.00 93.06 90 THR A C 1
ATOM 708 O O . THR A 1 90 ? 1.637 0.069 2.815 1.00 93.06 90 THR A O 1
ATOM 711 N N . ASN A 1 91 ? 1.861 -2.099 3.353 1.00 91.94 91 ASN A N 1
ATOM 712 C CA . ASN A 1 91 ? 0.489 -2.323 3.832 1.00 91.94 91 ASN A CA 1
ATOM 713 C C . ASN A 1 91 ? 0.455 -2.508 5.365 1.00 91.94 91 ASN A C 1
ATOM 715 O O . ASN A 1 91 ? -0.528 -2.970 5.935 1.00 91.94 91 ASN A O 1
ATOM 719 N N . ARG A 1 92 ? 1.542 -2.193 6.078 1.00 89.00 92 ARG A N 1
ATOM 720 C CA . ARG A 1 92 ? 1.59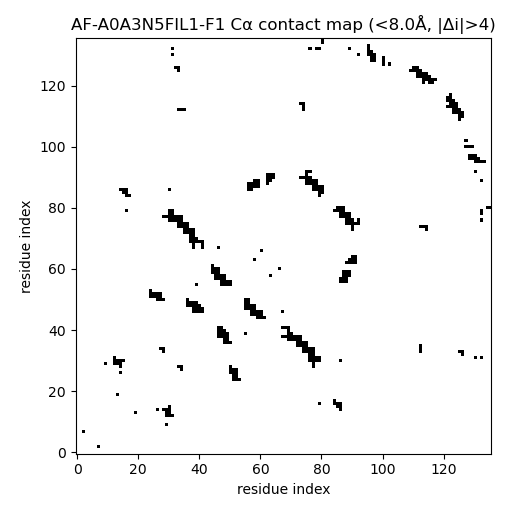8 -2.276 7.549 1.00 89.00 92 ARG A CA 1
ATOM 721 C C . ARG A 1 92 ? 1.135 -0.977 8.205 1.00 89.00 92 ARG A C 1
ATOM 723 O O . ARG A 1 92 ? 1.830 -0.381 9.016 1.00 89.00 92 ARG A O 1
ATOM 730 N N . ILE A 1 93 ? -0.072 -0.543 7.860 1.00 84.69 93 ILE A N 1
ATOM 731 C CA . ILE A 1 93 ? -0.605 0.779 8.227 1.00 84.69 93 ILE A CA 1
ATOM 732 C C . ILE A 1 93 ? -0.673 0.963 9.753 1.00 84.69 93 ILE A C 1
ATOM 734 O O . ILE A 1 93 ? -0.230 1.974 10.289 1.00 84.69 93 ILE A O 1
ATOM 738 N N . THR A 1 94 ? -1.162 -0.045 10.476 1.00 77.12 94 THR A N 1
ATOM 739 C CA . THR A 1 94 ? -1.385 0.017 11.933 1.00 77.12 94 THR A CA 1
ATOM 740 C C . THR A 1 94 ? -0.126 0.206 12.769 1.00 77.12 94 THR A C 1
ATOM 742 O O . THR A 1 94 ? -0.217 0.723 13.881 1.00 77.12 94 THR A O 1
ATOM 745 N N . HIS A 1 95 ? 1.027 -0.240 12.272 1.00 76.44 95 HIS A N 1
ATOM 746 C CA . HIS A 1 95 ? 2.293 -0.157 12.997 1.00 76.44 95 HIS A CA 1
ATOM 747 C C . HIS A 1 95 ? 3.002 1.181 12.771 1.00 76.44 95 HIS A C 1
ATOM 749 O O . HIS A 1 95 ? 3.850 1.582 13.561 1.00 76.44 95 HIS A O 1
ATOM 755 N N . ASN A 1 96 ? 2.650 1.854 11.679 1.00 75.44 96 ASN A N 1
ATOM 756 C CA . ASN A 1 96 ? 3.391 2.976 11.130 1.00 75.44 96 ASN A CA 1
ATOM 757 C C . ASN A 1 96 ? 2.640 4.309 11.240 1.00 75.44 96 ASN A C 1
ATOM 759 O O . ASN A 1 96 ? 3.255 5.356 11.073 1.00 75.44 96 ASN A O 1
ATOM 763 N N . CYS A 1 97 ? 1.335 4.284 11.513 1.00 79.62 97 CYS A N 1
ATOM 764 C CA . CYS A 1 97 ? 0.506 5.477 11.661 1.00 79.62 97 CYS A CA 1
ATOM 765 C C . CYS A 1 97 ? 0.280 5.864 13.120 1.00 79.62 97 CYS A C 1
ATOM 767 O O . CYS A 1 97 ? -0.090 5.017 13.942 1.00 79.62 97 CYS A O 1
ATOM 769 N N . ASP A 1 98 ? 0.391 7.160 13.411 1.00 74.50 98 ASP A N 1
ATOM 770 C CA . ASP A 1 98 ? -0.071 7.699 14.684 1.00 74.50 98 ASP A CA 1
ATOM 771 C C . ASP A 1 98 ? -1.599 7.630 14.773 1.00 74.50 98 ASP A C 1
ATOM 773 O O . ASP A 1 98 ? -2.334 7.950 13.840 1.00 74.50 98 ASP A O 1
ATOM 777 N N . LYS A 1 99 ? -2.099 7.205 15.937 1.00 71.94 99 LYS A N 1
ATOM 778 C CA . LYS A 1 99 ? -3.544 7.055 16.186 1.00 71.94 99 LYS A CA 1
ATOM 779 C C . LYS A 1 99 ? -4.237 8.371 16.535 1.00 71.94 99 LYS A C 1
ATOM 781 O O . LYS A 1 99 ? -5.459 8.389 16.627 1.00 71.94 99 LYS A O 1
ATOM 786 N N . ASN A 1 100 ? -3.465 9.433 16.764 1.00 69.12 100 ASN A N 1
ATOM 787 C CA . ASN A 1 100 ? -3.967 10.730 17.196 1.00 69.12 100 ASN A CA 1
ATOM 788 C C . ASN A 1 100 ? -3.558 11.804 16.175 1.00 69.12 100 ASN A C 1
ATOM 790 O O . ASN A 1 100 ? -2.460 12.358 16.278 1.00 69.12 100 ASN A O 1
ATOM 794 N N . PRO A 1 101 ? -4.398 12.073 15.164 1.00 66.75 101 PRO A N 1
ATOM 795 C CA . PRO A 1 101 ? -4.133 13.139 14.210 1.00 66.75 101 PRO A CA 1
ATOM 796 C C . PRO A 1 101 ? -4.208 14.487 14.935 1.00 66.75 101 PRO A C 1
ATOM 798 O O . PRO A 1 101 ? -5.252 14.855 15.464 1.00 66.75 101 PRO A O 1
ATOM 801 N N . LYS A 1 102 ? -3.084 15.209 14.994 1.00 65.19 102 LYS A N 1
ATOM 802 C CA . LYS A 1 102 ? -2.984 16.505 15.692 1.00 65.19 102 LYS A CA 1
ATOM 803 C C . LYS A 1 102 ? -3.709 17.639 14.963 1.00 65.19 102 LYS A C 1
ATOM 805 O O . LYS A 1 102 ? -4.050 18.632 15.593 1.00 65.19 102 LYS A O 1
ATOM 810 N N . ASP A 1 103 ? -3.967 17.448 13.671 1.00 72.44 103 ASP A N 1
ATOM 811 C CA . ASP A 1 103 ? -4.446 18.485 12.757 1.00 72.44 103 ASP A CA 1
ATOM 812 C C . ASP A 1 103 ? -5.895 18.253 12.292 1.00 72.44 103 ASP A C 1
ATOM 814 O O . ASP A 1 103 ? -6.265 18.708 11.216 1.00 72.44 103 ASP A O 1
ATOM 818 N N . LEU A 1 104 ? -6.710 17.521 13.063 1.00 75.56 104 LEU A N 1
ATOM 819 C CA . LEU A 1 104 ? -8.128 17.306 12.747 1.00 75.56 104 LEU A CA 1
ATOM 820 C C . LEU A 1 104 ? -9.034 17.897 13.821 1.00 75.56 104 LEU A C 1
ATOM 822 O O . LEU A 1 104 ? -8.827 17.679 15.016 1.00 75.56 104 LEU A O 1
ATOM 826 N N . SER A 1 105 ? -10.071 18.605 13.380 1.00 79.75 105 SER A N 1
ATOM 827 C CA . SER A 1 105 ? -11.134 19.116 14.250 1.00 79.75 105 SER A CA 1
ATOM 828 C C . SER A 1 105 ? -12.384 18.239 14.187 1.00 79.75 105 SER A C 1
ATOM 830 O O . SER A 1 105 ? -12.696 17.627 13.164 1.00 79.75 105 SER A O 1
ATOM 832 N N . GLU A 1 106 ? -13.146 18.185 15.280 1.00 81.06 106 GLU A N 1
ATOM 833 C CA . GLU A 1 106 ? -14.436 17.490 15.277 1.00 81.06 106 GLU A CA 1
ATOM 834 C C . GLU A 1 106 ? -15.387 18.099 14.230 1.00 81.06 106 GLU A C 1
ATOM 836 O O . GLU A 1 106 ? -15.536 19.316 14.131 1.00 81.06 106 GLU A O 1
ATOM 841 N N . GLY A 1 107 ? -16.036 17.241 13.433 1.00 84.12 107 GLY A N 1
ATOM 842 C CA . GLY A 1 107 ? -16.947 17.659 12.359 1.00 84.12 107 GLY A CA 1
ATOM 843 C C . GLY A 1 107 ? -16.267 18.044 11.040 1.00 84.12 107 GLY A C 1
ATOM 844 O O . GLY A 1 107 ? -16.958 18.371 10.072 1.00 84.12 107 GLY A O 1
ATOM 845 N N . GLU A 1 108 ? -14.938 17.975 10.965 1.00 83.75 108 GLU A N 1
ATOM 846 C CA . GLU A 1 108 ? -14.190 18.206 9.733 1.00 83.75 108 GLU A CA 1
ATOM 847 C C . GLU A 1 108 ? -14.439 17.093 8.703 1.00 83.75 108 GLU A C 1
ATOM 849 O O . GLU A 1 108 ? -14.434 15.899 9.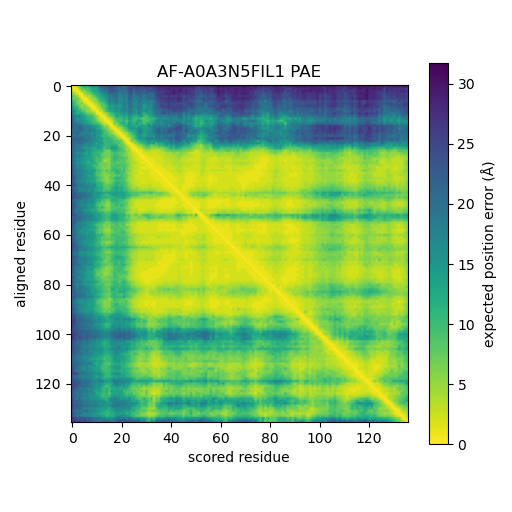016 1.00 83.75 108 GLU A O 1
ATOM 854 N N . LYS A 1 109 ? -14.671 17.484 7.445 1.00 81.81 109 LYS A N 1
ATOM 855 C CA . LYS A 1 109 ? -14.834 16.532 6.342 1.00 81.81 109 LYS A CA 1
ATOM 856 C C . LYS A 1 109 ? -13.466 16.076 5.859 1.00 81.81 109 LYS A C 1
ATOM 858 O O . LYS A 1 109 ? -12.655 16.896 5.445 1.00 81.81 109 LYS A O 1
ATOM 863 N N . VAL A 1 110 ? -13.264 14.764 5.850 1.00 83.12 110 VAL A N 1
ATOM 864 C CA . VAL A 1 110 ? -12.018 14.134 5.416 1.00 83.12 110 VAL A CA 1
ATOM 865 C C . VAL A 1 110 ? -12.283 13.007 4.428 1.00 83.12 110 VAL A C 1
ATOM 867 O O . VAL A 1 110 ? -13.302 12.321 4.515 1.00 83.12 110 VAL A O 1
ATOM 870 N N . ASP A 1 111 ? -11.332 12.793 3.523 1.00 83.00 111 ASP A N 1
ATOM 871 C CA . ASP A 1 111 ? -11.313 11.618 2.659 1.00 83.00 111 ASP A CA 1
ATOM 872 C C . ASP A 1 111 ? -10.684 10.434 3.401 1.00 83.00 111 ASP A C 1
ATOM 874 O O . ASP A 1 111 ? -9.667 10.564 4.087 1.00 83.00 111 ASP A O 1
ATOM 878 N N . LEU A 1 112 ? -11.299 9.258 3.271 1.00 84.62 112 LEU A N 1
ATOM 879 C CA . LEU A 1 112 ? -10.883 8.047 3.972 1.00 84.62 112 LEU A CA 1
ATOM 880 C C . LEU A 1 112 ? -10.729 6.879 3.004 1.00 84.62 112 LEU A C 1
ATOM 882 O O . LEU A 1 112 ? -11.607 6.599 2.189 1.00 84.62 112 LEU A O 1
ATOM 886 N N . LEU A 1 113 ? -9.637 6.139 3.163 1.00 85.75 113 LEU A N 1
ATOM 887 C CA . LEU A 1 113 ? -9.406 4.858 2.513 1.00 85.75 113 LEU A CA 1
ATOM 888 C C . LEU A 1 113 ? -9.664 3.732 3.507 1.00 85.75 113 LEU A C 1
ATOM 890 O O . LEU A 1 113 ? -8.977 3.608 4.522 1.00 85.75 113 LEU A O 1
ATOM 894 N N . ILE A 1 114 ? -10.646 2.888 3.202 1.00 85.12 114 ILE A N 1
ATOM 895 C CA . ILE A 1 114 ? -10.947 1.696 3.996 1.00 85.12 114 ILE A CA 1
ATOM 896 C C . ILE A 1 114 ? -9.955 0.599 3.619 1.00 85.12 114 ILE A C 1
ATOM 898 O O . ILE A 1 114 ? -9.883 0.192 2.460 1.00 85.12 114 ILE A O 1
ATOM 902 N N . TYR A 1 115 ? -9.211 0.096 4.602 1.00 87.69 115 TYR A N 1
ATOM 903 C CA . TYR A 1 115 ? -8.184 -0.928 4.379 1.00 87.69 115 TYR A CA 1
ATOM 904 C C . TYR A 1 115 ? -8.457 -2.249 5.100 1.00 87.69 115 TYR A C 1
ATOM 906 O O . TYR A 1 115 ? -7.812 -3.254 4.804 1.00 87.69 115 TYR A O 1
ATOM 914 N N . GLY A 1 116 ? -9.416 -2.280 6.026 1.00 84.06 116 GLY A N 1
ATOM 915 C CA . GLY A 1 116 ? -9.739 -3.488 6.775 1.00 84.06 116 GLY A CA 1
ATOM 916 C C . GLY A 1 116 ? -11.151 -3.472 7.338 1.00 84.06 116 GLY A C 1
ATOM 917 O O . GLY A 1 116 ? -11.675 -2.429 7.716 1.00 84.06 116 GLY A O 1
ATOM 918 N N . ILE A 1 117 ? -11.762 -4.652 7.419 1.00 85.12 117 ILE A N 1
ATOM 919 C CA . ILE A 1 117 ? -13.034 -4.869 8.110 1.00 85.12 117 ILE A CA 1
ATOM 920 C C . ILE A 1 117 ? -12.781 -5.926 9.181 1.00 85.12 117 ILE A C 1
ATOM 922 O O . ILE A 1 117 ? -12.256 -7.002 8.894 1.00 85.12 117 ILE A O 1
ATOM 926 N N . THR A 1 118 ? -13.141 -5.613 10.420 1.00 85.94 118 THR A N 1
ATOM 927 C CA . THR A 1 118 ? -13.001 -6.498 11.579 1.00 85.94 118 THR A CA 1
ATOM 928 C C . THR A 1 118 ? -14.371 -6.786 12.183 1.00 85.94 118 THR A C 1
ATOM 930 O O . THR A 1 118 ? -15.352 -6.110 11.882 1.00 85.94 118 THR A O 1
ATOM 933 N N . LYS A 1 119 ? -14.448 -7.767 13.090 1.00 84.94 119 LYS A N 1
ATOM 934 C CA . LYS A 1 119 ? -15.697 -8.080 13.807 1.00 84.94 119 LYS A CA 1
ATOM 935 C C . LYS A 1 119 ? -16.229 -6.910 14.644 1.00 84.94 119 LYS A C 1
ATOM 937 O O . LYS A 1 119 ? -17.419 -6.873 14.923 1.00 84.94 119 LYS A O 1
ATOM 942 N N . ILE A 1 120 ? -15.348 -5.999 15.060 1.00 88.19 120 ILE A N 1
ATOM 943 C CA . ILE A 1 120 ? -15.670 -4.885 15.961 1.00 88.19 120 ILE A CA 1
ATOM 944 C C . ILE A 1 120 ? -15.756 -3.532 15.243 1.00 88.19 120 ILE A C 1
ATOM 946 O O . ILE A 1 120 ? -16.101 -2.542 15.876 1.00 88.19 120 ILE A O 1
ATOM 950 N N . GLY A 1 121 ? -15.450 -3.463 13.942 1.00 85.75 121 GLY A N 1
ATOM 951 C CA . GLY A 1 121 ? -15.497 -2.203 13.201 1.00 85.75 121 GLY A CA 1
ATOM 952 C C . GLY A 1 121 ? -14.691 -2.185 11.904 1.00 85.75 121 GLY A C 1
ATOM 953 O O . GLY A 1 121 ? -14.092 -3.184 11.497 1.00 85.75 121 GLY A O 1
ATOM 954 N N . ILE A 1 122 ? -14.677 -1.015 11.266 1.00 85.00 122 ILE A N 1
ATOM 955 C CA . ILE A 1 122 ? -14.002 -0.742 9.992 1.00 85.00 122 ILE A CA 1
ATOM 956 C C . ILE A 1 122 ? -12.710 0.032 10.264 1.00 85.00 122 ILE A C 1
ATOM 958 O O . ILE A 1 122 ? -12.690 0.964 11.064 1.00 85.00 122 ILE A O 1
ATOM 962 N N . MET A 1 123 ? -11.632 -0.357 9.589 1.00 86.00 123 MET A N 1
ATOM 963 C CA . MET A 1 123 ? -10.336 0.308 9.644 1.00 86.00 123 MET A CA 1
ATOM 964 C C . MET A 1 123 ? -10.187 1.218 8.428 1.00 86.00 123 MET A C 1
ATOM 966 O O . MET A 1 123 ? -10.285 0.758 7.285 1.00 86.00 123 MET A O 1
ATOM 970 N N . ALA A 1 124 ? -9.932 2.498 8.681 1.00 84.75 124 ALA A N 1
ATOM 971 C CA . ALA A 1 124 ? -9.749 3.508 7.653 1.00 84.75 124 ALA A CA 1
ATOM 972 C C . ALA A 1 124 ? -8.501 4.351 7.927 1.00 84.75 124 ALA A C 1
ATOM 974 O O . ALA A 1 124 ? -8.075 4.488 9.075 1.00 84.75 124 ALA A O 1
ATOM 975 N N . VAL A 1 125 ? -7.911 4.893 6.868 1.00 82.94 125 VAL A N 1
ATOM 976 C CA . VAL A 1 125 ? -6.767 5.805 6.928 1.00 82.94 125 VAL A CA 1
ATOM 977 C C . VAL A 1 125 ? -7.050 7.040 6.079 1.00 82.94 125 VAL A C 1
ATOM 979 O O . VAL A 1 125 ? -7.696 6.943 5.038 1.00 82.94 125 VAL A O 1
ATOM 982 N N . ASN A 1 126 ? -6.576 8.194 6.535 1.00 82.44 126 ASN A N 1
ATOM 983 C CA . ASN A 1 126 ? -6.585 9.445 5.783 1.00 82.44 126 ASN A CA 1
ATOM 984 C C . ASN A 1 126 ? -5.138 9.800 5.403 1.00 82.44 126 ASN A C 1
ATOM 986 O O . ASN A 1 126 ? -4.222 9.563 6.190 1.00 82.44 126 ASN A O 1
ATOM 990 N N . ASN A 1 127 ? -4.942 10.423 4.243 1.00 72.25 127 ASN A N 1
ATOM 991 C CA . ASN A 1 127 ? -3.653 10.958 3.799 1.00 72.25 127 ASN A CA 1
ATOM 992 C C . ASN A 1 127 ? -3.115 12.104 4.676 1.00 72.25 127 ASN A C 1
ATOM 994 O O . ASN A 1 127 ? -1.931 12.406 4.594 1.00 72.25 127 ASN A O 1
ATOM 998 N N . ILE A 1 128 ? -3.951 12.735 5.509 1.00 66.69 128 ILE A N 1
ATOM 999 C CA . ILE A 1 128 ? -3.520 13.793 6.446 1.00 66.69 128 ILE A CA 1
ATOM 1000 C C . ILE A 1 128 ? -2.791 13.208 7.670 1.00 66.69 128 ILE A C 1
ATOM 1002 O O . ILE A 1 128 ? -2.023 13.906 8.326 1.00 66.69 128 ILE A O 1
ATOM 1006 N N . VAL A 1 129 ? -3.007 11.928 7.997 1.00 65.81 129 VAL A N 1
ATOM 1007 C CA . VAL A 1 129 ? -2.375 11.315 9.173 1.00 65.81 129 VAL A CA 1
ATOM 1008 C C . VAL A 1 129 ? -0.883 11.133 8.916 1.00 65.81 129 VAL A C 1
ATOM 1010 O O . VAL A 1 129 ? -0.489 10.494 7.936 1.00 65.81 129 VAL A O 1
ATOM 1013 N N . ASP A 1 130 ? -0.058 11.648 9.832 1.00 65.56 130 ASP A N 1
ATOM 1014 C CA . ASP A 1 130 ? 1.372 11.376 9.799 1.00 65.56 130 ASP A CA 1
ATOM 1015 C C . ASP A 1 130 ? 1.608 9.887 10.087 1.00 65.56 130 ASP A C 1
ATOM 1017 O O . ASP A 1 130 ? 1.312 9.357 11.164 1.00 65.56 130 ASP A O 1
ATOM 1021 N N . CYS A 1 131 ? 2.092 9.191 9.065 1.00 73.12 131 CYS A N 1
ATOM 1022 C CA . CY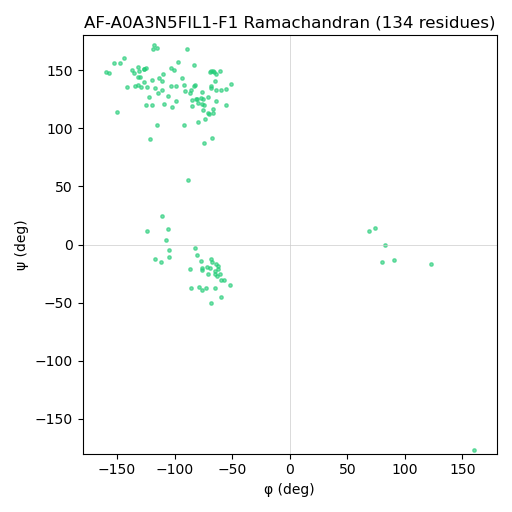S A 1 131 ? 2.464 7.792 9.164 1.00 73.12 131 CYS A CA 1
ATOM 1023 C C . CYS A 1 131 ? 3.904 7.655 8.708 1.00 73.12 131 CYS A C 1
ATOM 1025 O O . CYS A 1 131 ? 4.230 7.950 7.557 1.00 73.12 131 CYS A O 1
ATOM 1027 N N . LYS A 1 132 ? 4.770 7.166 9.580 1.00 79.12 132 LYS A N 1
ATOM 1028 C CA . LYS A 1 132 ? 6.186 7.028 9.271 1.00 79.12 132 LYS A CA 1
ATOM 1029 C C . LYS A 1 132 ? 6.415 5.831 8.371 1.00 79.12 132 LYS A C 1
ATOM 1031 O O . LYS A 1 132 ? 5.961 4.725 8.662 1.00 79.12 132 LYS A O 1
ATOM 1036 N N . CYS A 1 133 ? 7.159 6.039 7.294 1.00 80.69 133 CYS A N 1
ATOM 1037 C CA . CYS A 1 133 ? 7.676 4.924 6.520 1.00 80.69 133 CYS A CA 1
ATOM 1038 C C . CYS A 1 133 ? 8.656 4.123 7.391 1.00 80.69 133 CYS A C 1
ATOM 1040 O O . CYS A 1 133 ? 9.476 4.725 8.080 1.00 80.69 133 CYS A O 1
ATOM 1042 N N . PRO A 1 134 ? 8.546 2.787 7.430 1.00 75.31 134 PRO A N 1
ATOM 1043 C CA . PRO A 1 134 ? 9.455 1.975 8.221 1.00 75.31 134 PRO A CA 1
ATOM 1044 C C . PRO A 1 134 ? 10.881 2.112 7.682 1.00 75.31 134 PRO A C 1
ATOM 1046 O O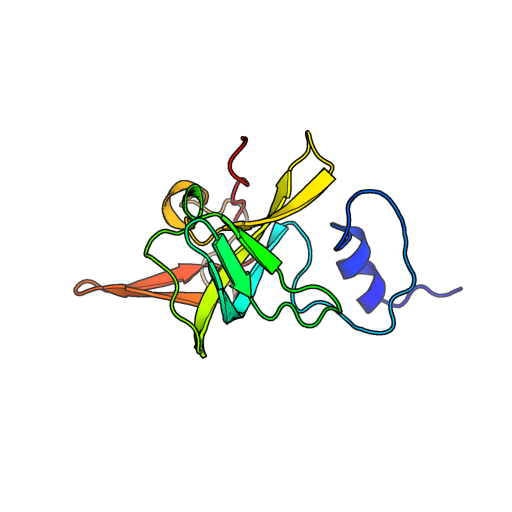 . PRO A 1 134 ? 11.136 1.850 6.506 1.00 75.31 134 PRO A O 1
ATOM 1049 N N . GLU A 1 135 ? 11.798 2.516 8.555 1.00 63.84 135 GLU A N 1
ATOM 1050 C CA . GLU A 1 135 ? 13.230 2.521 8.265 1.00 63.84 135 GLU A CA 1
ATOM 1051 C C . GLU A 1 135 ? 13.713 1.072 8.074 1.00 63.84 135 GLU A C 1
ATOM 1053 O O . GLU A 1 135 ? 13.221 0.145 8.733 1.00 63.84 135 GLU A O 1
ATOM 1058 N N . ARG A 1 136 ? 14.612 0.867 7.110 1.00 55.72 136 ARG A N 1
ATOM 1059 C CA . ARG A 1 136 ? 15.238 -0.426 6.818 1.00 55.72 136 ARG A CA 1
ATOM 1060 C C . ARG A 1 136 ? 16.646 -0.488 7.372 1.00 55.72 136 ARG A C 1
ATOM 1062 O O . ARG A 1 136 ? 17.347 0.539 7.278 1.00 55.72 136 ARG A O 1
#

Radius of gyration: 15.56 Å; Cα contacts (8 Å, |Δi|>4): 232; chains: 1; bounding box: 36×46×37 Å

Mean predicted aligned error: 9.3 Å

Solvent-accessible surface area (backbone atoms only — not comparable to full-atom values): 8374 Å² total; per-residue (Å²): 132,86,78,54,80,72,56,60,65,53,69,79,35,53,75,52,77,87,65,95,69,91,66,96,55,68,52,71,52,34,42,75,27,60,33,81,29,38,23,72,40,70,56,100,60,35,32,28,22,55,34,56,42,100,59,57,41,40,26,42,50,92,30,40,72,61,90,81,52,66,77,43,67,45,53,27,38,30,29,70,41,84,90,77,54,45,67,34,32,32,44,46,57,84,86,32,41,61,91,70,61,88,87,66,62,92,90,63,89,76,72,72,48,76,66,47,79,55,98,91,48,75,41,67,50,43,73,85,46,67,51,56,69,82,85,131

pLDDT: mean 78.58, std 17.04, range [32.03, 97.12]